Protein AF-A0AAF0RDL3-F1 (afdb_monomer_lite)

pLDDT: mean 81.97, std 14.09, range [44.06, 97.25]

Foldseek 3Di:
DDDDQDDALACSVLVVCVVVVHDHDPSNVVNVVVVVVVVVVVVVVVVPPDPPPPPPPDPVVVLVVLVVVLVVLVVVLVVLVVVLVVCVVPPVVVNVVSVVSNVVSVVSNVVSVVVVVVVVCPVVVVVVVVVVVVVVVD

Sequence (138 aa):
MPRPKAPCGTYSAYKRHLRDGSPVDAACAAARDERTQTVAAERSAKKFATPVLTLVPADPVADEKRMQRAEVLREGLEVVRAAIAVVKESEPARLAPLLKEQREIARELGEIDAAEGAKSESLGEQLARARAARQAGA

Structure (mmCIF, N/CA/C/O backbone):
data_AF-A0AAF0RDL3-F1
#
_entry.id   AF-A0AAF0RDL3-F1
#
loop_
_atom_site.group_PDB
_atom_site.id
_atom_site.type_symbol
_atom_site.label_atom_id
_atom_site.label_alt_id
_atom_site.label_comp_id
_atom_site.label_asym_id
_atom_site.label_entity_id
_atom_site.label_seq_id
_atom_site.pdbx_PDB_ins_code
_atom_site.Cartn_x
_atom_site.Cartn_y
_atom_site.Cartn_z
_atom_site.occupancy
_atom_site.B_iso_or_equiv
_atom_site.auth_seq_id
_atom_site.auth_comp_id
_atom_site.auth_asym_id
_atom_site.auth_atom_id
_atom_site.pdbx_PDB_model_num
ATOM 1 N N . MET A 1 1 ? -23.262 -2.517 -41.821 1.00 56.81 1 MET A N 1
ATOM 2 C CA . MET A 1 1 ? -22.702 -3.292 -42.951 1.00 56.81 1 MET A CA 1
ATOM 3 C C . MET A 1 1 ? -21.707 -4.312 -42.398 1.00 56.81 1 MET A C 1
ATOM 5 O O . MET A 1 1 ? -20.807 -3.890 -41.673 1.00 56.81 1 MET A O 1
ATOM 9 N N . PRO A 1 2 ? -21.858 -5.624 -42.652 1.00 72.19 2 PRO A N 1
ATOM 10 C CA . PRO A 1 2 ? -20.840 -6.607 -42.278 1.00 72.19 2 PRO A CA 1
ATOM 11 C C . PRO A 1 2 ? -19.540 -6.343 -43.056 1.00 72.19 2 PRO A C 1
ATOM 13 O O . PRO A 1 2 ? -19.579 -6.044 -44.248 1.00 72.19 2 PRO A O 1
ATOM 16 N N . ARG A 1 3 ? -18.385 -6.421 -42.381 1.00 77.44 3 ARG A N 1
ATOM 17 C CA . ARG A 1 3 ? -17.074 -6.258 -43.033 1.00 77.44 3 ARG A CA 1
ATOM 18 C C . ARG A 1 3 ? -16.829 -7.423 -44.007 1.00 77.44 3 ARG A C 1
ATOM 20 O O . ARG A 1 3 ? -17.161 -8.559 -43.655 1.00 77.44 3 ARG A O 1
ATOM 27 N N . PRO A 1 4 ? -16.244 -7.171 -45.194 1.00 79.19 4 PRO A N 1
ATOM 28 C CA . PRO A 1 4 ? -15.954 -8.225 -46.157 1.00 79.19 4 PRO A CA 1
ATOM 29 C C . PRO A 1 4 ? -15.028 -9.277 -45.543 1.00 79.19 4 PRO A C 1
ATOM 31 O O . PRO A 1 4 ? -14.142 -8.976 -44.736 1.00 79.19 4 PRO A O 1
ATOM 34 N N . LYS A 1 5 ? -15.267 -10.537 -45.909 1.00 79.25 5 LYS A N 1
ATOM 35 C CA . LYS A 1 5 ? -14.470 -11.671 -45.444 1.00 79.25 5 LYS A CA 1
ATOM 36 C C . LYS A 1 5 ? -13.028 -11.508 -45.933 1.00 79.25 5 LYS A C 1
ATOM 38 O O . LYS A 1 5 ? -12.802 -11.237 -47.107 1.00 79.25 5 LYS A O 1
ATOM 43 N N . ALA A 1 6 ? -12.065 -11.712 -45.034 1.00 79.56 6 ALA A N 1
ATOM 44 C CA . ALA A 1 6 ? -10.651 -11.674 -45.393 1.00 79.56 6 ALA A CA 1
ATOM 45 C C . ALA A 1 6 ? -10.325 -12.736 -46.465 1.00 79.56 6 ALA A C 1
ATOM 47 O O . ALA A 1 6 ? -10.905 -13.838 -46.411 1.00 79.56 6 ALA A O 1
ATOM 48 N N . PRO A 1 7 ? -9.408 -12.427 -47.401 1.00 86.38 7 PRO A N 1
ATOM 49 C CA . PRO A 1 7 ? -8.907 -13.402 -48.359 1.00 86.38 7 PRO A CA 1
ATOM 50 C C . PRO A 1 7 ? -8.138 -14.524 -47.642 1.00 86.38 7 PRO A C 1
ATOM 52 O O . PRO A 1 7 ? -7.656 -14.348 -46.513 1.00 86.38 7 PRO A O 1
ATOM 55 N N . CYS A 1 8 ? -8.059 -15.690 -48.287 1.00 88.88 8 CYS A N 1
ATOM 56 C CA . CYS A 1 8 ? -7.217 -16.801 -47.835 1.00 88.88 8 CYS A CA 1
ATOM 57 C C . CYS A 1 8 ? -5.733 -16.390 -47.815 1.00 88.88 8 CYS A C 1
ATOM 59 O O . CYS A 1 8 ? -5.357 -15.389 -48.421 1.00 88.88 8 CYS A O 1
ATOM 61 N N . GLY A 1 9 ? -4.902 -17.110 -47.060 1.00 87.81 9 GLY A N 1
ATOM 62 C CA . GLY A 1 9 ? -3.512 -16.709 -46.800 1.00 87.81 9 GLY A CA 1
ATOM 63 C C . GLY A 1 9 ? -3.334 -15.712 -45.652 1.00 87.81 9 GLY A C 1
ATOM 64 O O . GLY A 1 9 ? -2.252 -15.177 -45.457 1.00 87.81 9 GLY A O 1
ATOM 65 N N . THR A 1 10 ? -4.383 -15.457 -44.865 1.00 91.31 10 THR A N 1
ATOM 66 C CA . THR A 1 10 ? -4.309 -14.613 -43.664 1.00 91.31 10 THR A CA 1
ATOM 67 C C . THR A 1 10 ? -4.644 -15.420 -42.413 1.00 91.31 10 THR A C 1
ATOM 69 O O . THR A 1 10 ? -5.456 -16.346 -42.447 1.00 91.31 10 THR A O 1
ATOM 72 N N . TYR A 1 11 ? -4.106 -15.023 -41.255 1.00 91.50 11 TYR A N 1
ATOM 73 C CA . TYR A 1 11 ? -4.441 -15.672 -39.978 1.00 91.50 11 TYR A CA 1
ATOM 74 C C . TYR A 1 11 ? -5.951 -15.620 -39.651 1.00 91.50 11 TYR A C 1
ATOM 76 O O . TYR A 1 11 ? -6.506 -16.505 -38.997 1.00 91.50 11 TYR A O 1
ATOM 84 N N . SER A 1 12 ? -6.651 -14.592 -40.137 1.00 90.19 12 SER A N 1
ATOM 85 C CA . SER A 1 12 ? -8.107 -14.469 -40.009 1.00 90.19 12 SER A CA 1
ATOM 86 C C . SER A 1 12 ? -8.861 -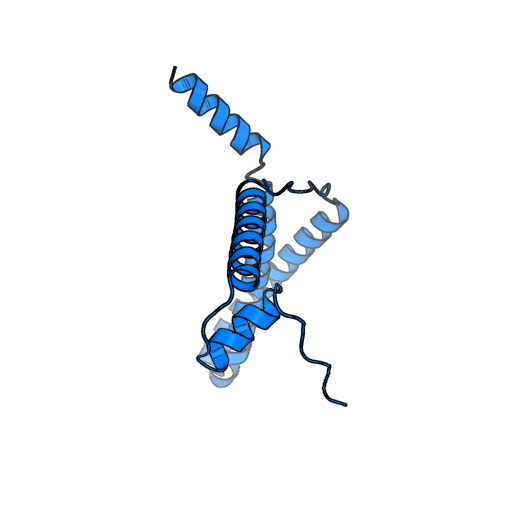15.509 -40.844 1.00 90.19 12 SER A C 1
ATOM 88 O O . SER A 1 12 ? -9.891 -16.015 -40.391 1.00 90.19 12 SER A O 1
ATOM 90 N N . ALA A 1 13 ? -8.351 -15.849 -42.031 1.00 91.19 13 ALA A N 1
ATOM 91 C CA . ALA A 1 13 ? -8.892 -16.920 -42.861 1.00 91.19 13 ALA A CA 1
ATOM 92 C C . ALA A 1 13 ? -8.598 -18.307 -42.266 1.00 91.19 13 ALA A C 1
ATOM 94 O O . ALA A 1 13 ? -9.516 -19.119 -42.188 1.00 91.19 13 ALA A O 1
ATOM 95 N N . TYR A 1 14 ? -7.407 -18.533 -41.697 1.00 92.06 14 TYR A N 1
ATOM 96 C CA . TYR A 1 14 ? -7.101 -19.741 -40.912 1.00 92.06 14 TYR A CA 1
ATOM 97 C C . TYR A 1 14 ? -8.137 -19.983 -39.800 1.00 92.06 14 TYR A C 1
ATOM 99 O O . TYR A 1 14 ? -8.745 -21.048 -39.701 1.00 92.06 14 TYR A O 1
ATOM 107 N N . LYS A 1 15 ? -8.432 -18.949 -39.000 1.00 92.62 15 LYS A N 1
ATOM 108 C CA . LYS A 1 15 ? -9.469 -19.009 -37.954 1.00 92.62 15 LYS A CA 1
ATOM 109 C C . LYS A 1 15 ? -10.877 -19.253 -38.493 1.00 92.62 15 LYS A C 1
ATOM 111 O O . LYS A 1 15 ? -11.755 -19.636 -37.725 1.00 92.62 15 LYS A O 1
ATOM 116 N N . ARG A 1 16 ? -11.141 -18.932 -39.758 1.00 91.69 16 ARG A N 1
ATOM 117 C CA . ARG A 1 16 ? -12.424 -19.213 -40.407 1.00 91.69 16 ARG A CA 1
ATOM 118 C C . ARG A 1 16 ? -12.497 -20.682 -40.820 1.00 91.69 16 ARG A C 1
ATOM 120 O O . ARG A 1 16 ? -13.476 -21.320 -40.468 1.00 91.69 16 ARG A O 1
ATOM 127 N N . HIS A 1 17 ? -11.437 -21.234 -41.417 1.00 90.75 17 HIS A N 1
ATOM 128 C CA . HIS A 1 17 ? -11.353 -22.667 -41.725 1.00 90.75 17 HIS A CA 1
ATOM 129 C C . HIS A 1 17 ? -11.610 -23.542 -40.494 1.00 90.75 17 HIS A C 1
ATOM 131 O O . HIS A 1 17 ? -12.424 -24.457 -40.555 1.00 90.75 17 HIS A O 1
ATOM 137 N N . LEU A 1 18 ? -11.023 -23.175 -39.349 1.00 93.00 18 LEU A N 1
ATOM 138 C CA . LEU A 1 18 ? -11.255 -23.874 -38.081 1.00 93.00 18 LEU A CA 1
ATOM 139 C C . LEU A 1 18 ? -12.687 -23.754 -37.543 1.00 93.00 18 LEU A C 1
ATOM 141 O O . LEU A 1 18 ? -13.170 -24.682 -36.906 1.00 93.00 18 LEU A O 1
ATOM 145 N N . ARG A 1 19 ? -13.361 -22.619 -37.759 1.00 93.19 19 ARG A N 1
ATOM 146 C CA . ARG A 1 19 ? -14.752 -22.419 -37.315 1.00 93.19 19 ARG A CA 1
ATOM 147 C C . ARG A 1 19 ? -15.747 -23.158 -38.199 1.00 93.19 19 ARG A C 1
ATOM 149 O O . ARG A 1 19 ? -16.727 -23.685 -37.693 1.00 93.19 19 ARG A O 1
ATOM 156 N N . ASP A 1 20 ? -15.461 -23.195 -39.494 1.00 89.88 20 ASP A N 1
ATOM 157 C CA . ASP A 1 20 ? -16.321 -23.805 -40.503 1.00 89.88 20 ASP A CA 1
ATOM 158 C C . ASP A 1 20 ? -16.015 -25.309 -40.682 1.00 89.88 20 ASP A C 1
ATOM 160 O O . ASP A 1 20 ? -16.701 -25.986 -41.440 1.00 89.88 20 ASP A O 1
ATOM 164 N N . GLY A 1 21 ? -14.974 -25.837 -40.019 1.00 89.25 21 GLY A N 1
ATOM 165 C CA . GLY A 1 21 ? -14.546 -27.240 -40.115 1.00 89.25 21 GLY A CA 1
ATOM 166 C C . GLY A 1 21 ? -13.986 -27.640 -41.486 1.00 89.25 21 GLY A C 1
ATOM 167 O O . GLY A 1 21 ? -13.913 -28.824 -41.801 1.00 89.25 21 GLY A O 1
ATOM 168 N N . SER A 1 22 ? -13.612 -26.665 -42.316 1.00 88.56 22 SER A N 1
ATOM 169 C CA . SER A 1 22 ? -13.082 -26.901 -43.664 1.00 88.56 22 SER A CA 1
ATOM 170 C C . SER A 1 22 ? -11.569 -27.150 -43.637 1.00 88.56 22 SER A C 1
ATOM 172 O O . SER A 1 22 ? -10.886 -26.664 -42.727 1.00 88.56 22 SER A O 1
ATOM 174 N N . PRO A 1 23 ? -11.015 -27.882 -44.624 1.00 91.62 23 PRO A N 1
ATOM 175 C CA . PRO A 1 23 ? -9.576 -28.089 -44.706 1.00 91.62 23 PRO A CA 1
ATOM 176 C C . PRO A 1 23 ? -8.853 -26.746 -44.838 1.00 91.62 23 PRO A C 1
ATOM 178 O O . PRO A 1 23 ? -9.250 -25.877 -45.617 1.00 91.62 23 PRO A O 1
ATOM 181 N N . VAL A 1 24 ? -7.794 -26.586 -44.047 1.00 92.06 24 VAL A N 1
ATOM 182 C CA . VAL A 1 24 ? -6.922 -25.413 -44.077 1.00 92.06 24 VAL A CA 1
ATOM 183 C C . VAL A 1 24 ? -6.010 -25.521 -45.296 1.00 92.06 24 VAL A C 1
ATOM 185 O O . VAL A 1 24 ? -5.328 -26.527 -45.477 1.00 92.06 24 VAL A O 1
ATOM 188 N N . ASP A 1 25 ? -5.978 -24.483 -46.122 1.00 92.44 25 ASP A N 1
ATOM 189 C CA . ASP A 1 25 ? -5.059 -24.373 -47.250 1.00 92.44 25 ASP A CA 1
ATOM 190 C C . ASP A 1 25 ? -3.627 -24.035 -46.797 1.00 92.44 25 ASP A C 1
ATOM 192 O O . ASP A 1 25 ? -3.390 -23.448 -45.736 1.00 92.44 25 ASP A O 1
ATOM 196 N N . ALA A 1 26 ? -2.644 -24.379 -47.635 1.00 91.81 26 ALA A N 1
ATOM 197 C CA . ALA A 1 26 ? -1.226 -24.165 -47.337 1.00 91.81 26 ALA A CA 1
ATOM 198 C C . ALA A 1 26 ? -0.901 -22.690 -47.030 1.00 91.81 26 ALA A C 1
ATOM 200 O O . ALA A 1 26 ? -0.089 -22.399 -46.152 1.00 91.81 26 ALA A O 1
ATOM 201 N N . ALA A 1 27 ? -1.587 -21.754 -47.694 1.00 90.12 27 ALA A N 1
ATOM 202 C CA . ALA A 1 27 ? -1.408 -20.324 -47.470 1.00 90.12 27 ALA A CA 1
ATOM 203 C C . ALA A 1 27 ? -1.865 -19.889 -46.063 1.00 90.12 27 ALA A C 1
ATOM 205 O O . ALA A 1 27 ? -1.172 -19.115 -45.401 1.00 90.12 27 ALA A O 1
ATOM 206 N N . CYS A 1 28 ? -3.005 -20.383 -45.561 1.00 92.12 28 CYS A N 1
ATOM 207 C CA . CYS A 1 28 ? -3.449 -20.063 -44.201 1.00 92.12 28 CYS A CA 1
ATOM 208 C C . CYS A 1 28 ? -2.604 -20.754 -43.123 1.00 92.12 28 CYS A C 1
ATOM 210 O O . CYS A 1 28 ? -2.459 -20.199 -42.031 1.00 92.12 28 CYS A O 1
ATOM 212 N N . ALA A 1 29 ? -2.046 -21.934 -43.411 1.00 91.31 29 ALA A N 1
ATOM 213 C CA . ALA A 1 29 ? -1.103 -22.604 -42.518 1.00 91.31 29 ALA A CA 1
ATOM 214 C C . ALA A 1 29 ? 0.190 -21.784 -42.359 1.00 91.31 29 ALA A C 1
ATOM 216 O O . ALA A 1 29 ? 0.560 -21.451 -41.234 1.00 91.31 29 ALA A O 1
ATOM 217 N N . ALA A 1 30 ? 0.788 -21.334 -43.467 1.00 91.38 30 ALA A N 1
ATOM 218 C CA . ALA A 1 30 ? 1.977 -20.480 -43.442 1.00 91.38 30 ALA A CA 1
ATOM 219 C C . ALA A 1 30 ? 1.746 -19.177 -42.648 1.00 91.38 30 ALA A C 1
ATOM 221 O O . ALA A 1 30 ? 2.562 -18.800 -41.808 1.00 91.38 30 ALA A O 1
ATOM 222 N N . ALA A 1 31 ? 0.583 -18.538 -42.821 1.00 91.56 31 ALA A N 1
ATOM 223 C CA . ALA A 1 31 ? 0.223 -17.324 -42.081 1.00 91.56 31 ALA A CA 1
ATOM 224 C C . ALA A 1 31 ? 0.074 -17.547 -40.559 1.00 91.56 31 ALA A C 1
ATOM 226 O O . ALA A 1 31 ? 0.276 -16.629 -39.757 1.00 91.56 31 ALA A O 1
ATOM 227 N N . ARG A 1 32 ? -0.311 -18.756 -40.126 1.00 93.31 32 ARG A N 1
ATOM 228 C CA . ARG A 1 32 ? -0.337 -19.134 -38.703 1.00 93.31 32 ARG A CA 1
ATOM 229 C C . ARG A 1 32 ? 1.079 -19.292 -38.159 1.00 93.31 32 ARG A C 1
ATOM 231 O O . ARG A 1 32 ? 1.339 -18.836 -37.042 1.00 93.31 32 ARG A O 1
ATOM 238 N N . ASP A 1 33 ? 1.968 -19.900 -38.927 1.00 90.75 33 ASP A N 1
ATOM 239 C CA . ASP A 1 33 ? 3.346 -20.138 -38.507 1.00 90.75 33 ASP A CA 1
ATOM 240 C C . ASP A 1 33 ? 4.114 -18.819 -38.386 1.00 90.75 33 ASP A C 1
ATOM 242 O O . ASP A 1 33 ? 4.708 -18.558 -37.340 1.00 90.75 33 ASP A O 1
ATOM 246 N N . GLU A 1 34 ? 3.976 -17.920 -39.363 1.00 90.12 34 GLU A N 1
ATOM 247 C CA . GLU A 1 34 ? 4.550 -16.569 -39.325 1.00 90.12 34 GLU A CA 1
ATOM 248 C C . GLU A 1 34 ? 4.084 -15.786 -38.087 1.00 90.12 34 GLU A C 1
ATOM 250 O O . GLU A 1 34 ? 4.886 -15.224 -37.339 1.00 90.12 34 GLU A O 1
ATOM 255 N N . ARG A 1 35 ? 2.778 -15.813 -37.789 1.00 89.31 35 ARG A N 1
ATOM 256 C CA . ARG A 1 35 ? 2.242 -15.160 -36.586 1.00 89.31 35 ARG A CA 1
ATOM 257 C C . ARG A 1 35 ? 2.745 -15.797 -35.291 1.00 89.31 35 ARG A C 1
ATOM 259 O O . ARG A 1 35 ? 2.877 -15.122 -34.273 1.00 89.31 35 ARG A O 1
ATOM 266 N N . THR A 1 36 ? 2.990 -17.101 -35.299 1.00 89.06 36 THR A N 1
ATOM 267 C CA . THR A 1 36 ? 3.521 -17.802 -34.126 1.00 89.06 36 THR A CA 1
ATOM 268 C C . THR A 1 36 ? 4.978 -17.405 -33.889 1.00 89.06 36 THR A C 1
ATOM 270 O O . THR A 1 36 ? 5.358 -17.152 -32.746 1.00 89.06 36 THR A O 1
ATOM 273 N N . GLN A 1 37 ? 5.767 -17.273 -34.958 1.00 86.56 37 GLN A N 1
ATOM 274 C CA . GLN A 1 37 ? 7.160 -16.831 -34.899 1.00 86.56 37 GLN A CA 1
ATOM 275 C C . GLN A 1 37 ? 7.285 -15.380 -34.418 1.00 86.56 37 GLN A C 1
ATOM 277 O O . GLN A 1 37 ? 8.092 -15.110 -33.530 1.00 86.56 37 GLN A O 1
ATOM 282 N N . THR A 1 38 ? 6.451 -14.461 -34.917 1.00 85.19 38 THR A N 1
ATOM 283 C CA . THR A 1 38 ? 6.477 -13.051 -34.482 1.00 85.19 38 THR A CA 1
ATOM 284 C C . THR A 1 38 ? 6.126 -12.903 -33.004 1.00 85.19 38 THR A C 1
ATOM 286 O O . THR A 1 38 ? 6.869 -12.275 -32.255 1.00 85.19 38 THR A O 1
ATOM 289 N N . VAL A 1 39 ? 5.066 -13.566 -32.534 1.00 84.75 39 VAL A N 1
ATOM 290 C CA . VAL A 1 39 ? 4.684 -13.535 -31.111 1.00 84.75 39 VAL A CA 1
ATOM 291 C C . VAL A 1 39 ? 5.749 -14.190 -30.223 1.00 84.75 39 VAL A C 1
ATOM 293 O O . VAL A 1 39 ? 5.970 -13.749 -29.093 1.00 84.75 39 VAL A O 1
ATOM 296 N N . ALA A 1 40 ? 6.423 -15.240 -30.700 1.00 81.56 40 ALA A N 1
ATOM 297 C CA . ALA A 1 40 ? 7.528 -15.860 -29.973 1.00 81.56 40 ALA A CA 1
ATOM 298 C C . ALA A 1 40 ? 8.737 -14.916 -29.858 1.00 81.56 40 ALA A C 1
ATOM 300 O O . ALA A 1 40 ? 9.297 -14.795 -28.767 1.00 81.56 40 ALA A O 1
ATOM 301 N N . ALA A 1 41 ? 9.084 -14.210 -30.938 1.00 77.88 41 ALA A N 1
ATOM 302 C CA . ALA A 1 41 ? 10.155 -13.216 -30.962 1.00 77.88 41 ALA A CA 1
ATOM 303 C C . ALA A 1 41 ? 9.848 -12.000 -30.067 1.00 77.88 41 ALA A C 1
ATOM 305 O O . ALA A 1 41 ? 10.703 -11.550 -29.309 1.00 77.88 41 ALA A O 1
ATOM 306 N N . GLU A 1 42 ? 8.608 -11.506 -30.066 1.00 76.19 42 GLU A N 1
ATOM 307 C CA . GLU A 1 42 ? 8.183 -10.432 -29.157 1.00 76.19 42 GLU A CA 1
ATOM 308 C C . GLU A 1 42 ? 8.257 -10.864 -27.686 1.00 76.19 42 GLU A C 1
ATOM 310 O O . GLU A 1 42 ? 8.666 -10.097 -26.812 1.00 76.19 42 GLU A O 1
ATOM 315 N N . ARG A 1 43 ? 7.886 -12.114 -27.388 1.00 72.94 43 ARG A N 1
ATOM 316 C CA . ARG A 1 43 ? 7.951 -12.660 -26.026 1.00 72.94 43 ARG A CA 1
ATOM 317 C C . ARG A 1 43 ? 9.381 -12.878 -25.551 1.00 72.94 43 ARG A C 1
ATOM 319 O O . ARG A 1 43 ? 9.645 -12.640 -24.374 1.00 72.94 43 ARG A O 1
ATOM 326 N N . SER A 1 44 ? 10.290 -13.332 -26.413 1.00 71.00 44 SER A N 1
ATOM 327 C CA . SER A 1 44 ? 11.705 -13.455 -26.053 1.00 71.00 44 SER A CA 1
ATOM 328 C C . SER A 1 44 ? 12.334 -12.076 -25.857 1.00 71.00 44 SER A C 1
ATOM 330 O O . SER A 1 44 ? 12.968 -11.860 -24.828 1.00 71.00 44 SER A O 1
ATOM 332 N N . ALA A 1 45 ? 12.052 -11.107 -26.731 1.00 65.19 45 ALA A N 1
ATOM 333 C CA . ALA A 1 45 ? 12.497 -9.724 -26.558 1.00 65.19 45 ALA A CA 1
ATOM 334 C C . ALA A 1 45 ? 12.004 -9.121 -25.231 1.00 65.19 45 ALA A C 1
ATOM 336 O O . ALA A 1 45 ? 12.772 -8.490 -24.512 1.00 65.19 45 ALA A O 1
ATOM 337 N N . LYS A 1 46 ? 10.751 -9.386 -24.840 1.00 61.53 46 LYS A N 1
ATOM 338 C CA . LYS A 1 46 ? 10.189 -8.903 -23.569 1.00 61.53 46 LYS A CA 1
ATOM 339 C C . LYS A 1 46 ? 10.727 -9.637 -22.334 1.00 61.53 46 LYS A C 1
ATOM 341 O O . LYS A 1 46 ? 10.762 -9.048 -21.262 1.00 61.53 46 LYS A O 1
ATOM 346 N N . LYS A 1 47 ? 11.164 -10.895 -22.470 1.00 61.81 47 LYS A N 1
ATOM 347 C CA . LYS A 1 47 ? 11.832 -11.651 -21.391 1.00 61.81 47 LYS A CA 1
ATOM 348 C C . LYS A 1 47 ? 13.253 -11.157 -21.106 1.00 61.81 47 LYS A C 1
ATOM 350 O O . LYS A 1 47 ? 13.707 -11.304 -19.979 1.00 61.81 47 LYS A O 1
ATOM 355 N N . PHE A 1 48 ? 13.930 -10.583 -22.102 1.00 54.00 48 PHE A N 1
ATOM 356 C CA . PHE A 1 48 ? 15.276 -10.012 -21.964 1.00 54.00 48 PHE A CA 1
ATOM 357 C C . PHE A 1 48 ? 15.295 -8.481 -21.910 1.00 54.00 48 PHE A C 1
ATOM 359 O O . PHE A 1 48 ? 16.360 -7.891 -21.749 1.00 54.00 48 PHE A O 1
ATOM 366 N N . ALA A 1 49 ? 14.134 -7.830 -22.008 1.00 51.69 49 ALA A N 1
ATOM 367 C CA . ALA A 1 49 ? 13.994 -6.417 -21.707 1.00 51.69 49 ALA A CA 1
ATOM 368 C C . ALA A 1 49 ?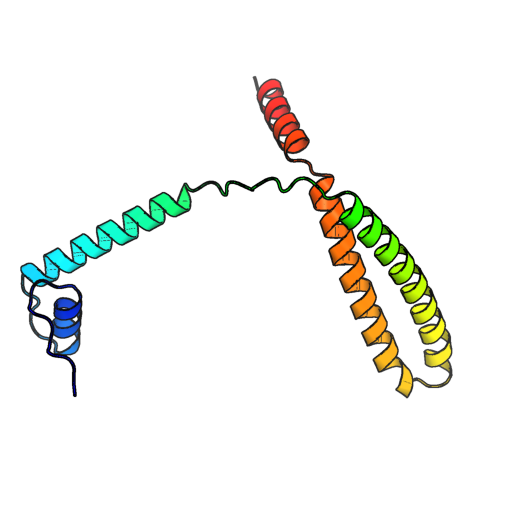 14.150 -6.229 -20.194 1.00 51.69 49 ALA A C 1
ATOM 370 O O . ALA A 1 49 ? 13.182 -6.276 -19.435 1.00 51.69 49 ALA A O 1
ATOM 371 N N . THR A 1 50 ? 15.394 -6.051 -19.756 1.00 54.53 50 THR A N 1
ATOM 372 C CA . THR A 1 50 ? 15.723 -5.517 -18.438 1.00 54.53 50 THR A CA 1
ATOM 373 C C . THR A 1 50 ? 14.877 -4.260 -18.243 1.00 54.53 50 THR A C 1
ATOM 375 O O . THR A 1 50 ? 14.935 -3.377 -19.106 1.00 54.53 50 THR A O 1
ATOM 378 N N . PRO A 1 51 ? 14.064 -4.143 -17.179 1.00 49.53 51 PRO A N 1
ATOM 379 C CA . PRO A 1 51 ? 13.403 -2.883 -16.902 1.00 49.53 51 PRO A CA 1
ATOM 380 C C . PRO A 1 51 ? 14.509 -1.855 -16.681 1.00 49.53 51 PRO A C 1
ATOM 382 O O . PRO A 1 51 ? 15.245 -1.921 -15.697 1.00 49.53 51 PRO A O 1
ATOM 385 N N . VAL A 1 52 ? 14.671 -0.934 -17.630 1.00 46.62 52 VAL A N 1
ATOM 386 C CA . VAL A 1 52 ? 15.444 0.281 -17.399 1.00 46.62 52 VAL A CA 1
ATOM 387 C C . VAL A 1 52 ? 14.624 1.057 -16.381 1.00 46.62 52 VAL A C 1
ATOM 389 O O . VAL A 1 52 ? 13.667 1.745 -16.723 1.00 46.62 52 VAL A O 1
ATOM 392 N N . LEU A 1 53 ? 14.933 0.831 -15.106 1.00 47.59 53 LEU A N 1
ATOM 393 C CA . LEU A 1 53 ? 14.431 1.626 -14.002 1.00 47.59 53 LEU A CA 1
ATOM 394 C C . LEU A 1 53 ? 14.990 3.025 -14.210 1.00 47.59 53 LEU A C 1
ATOM 396 O O . LEU A 1 53 ? 16.155 3.302 -13.928 1.00 47.59 53 LEU A O 1
ATOM 400 N N . THR A 1 54 ? 14.161 3.888 -14.784 1.00 44.06 54 THR A N 1
ATOM 401 C CA . THR A 1 54 ? 14.421 5.316 -14.849 1.00 44.06 54 THR A CA 1
ATOM 402 C C . THR A 1 54 ? 14.564 5.794 -13.409 1.00 44.06 54 THR A C 1
ATOM 404 O O . THR A 1 54 ? 13.583 5.864 -12.671 1.00 44.06 54 THR A O 1
ATOM 407 N N . LEU A 1 55 ? 15.802 6.054 -12.989 1.00 48.81 55 LEU A N 1
ATOM 408 C CA . LEU A 1 55 ? 16.108 6.716 -11.728 1.00 48.81 55 LEU A CA 1
ATOM 409 C C . LEU A 1 55 ? 15.545 8.132 -11.826 1.00 48.81 55 LEU A C 1
ATOM 411 O O . LEU A 1 55 ? 16.186 9.032 -12.363 1.00 48.81 55 LEU A O 1
ATOM 415 N N . VAL A 1 56 ? 14.308 8.309 -11.369 1.00 55.25 56 VAL A N 1
ATOM 416 C CA . VAL A 1 56 ? 13.760 9.640 -11.130 1.00 55.25 56 VAL A CA 1
ATOM 417 C C . VAL A 1 56 ? 14.577 10.215 -9.972 1.00 55.25 56 VAL A C 1
ATOM 419 O O . VAL A 1 56 ? 14.605 9.587 -8.909 1.00 55.25 56 VAL A O 1
ATOM 422 N N . PRO A 1 57 ? 15.298 11.336 -10.158 1.00 52.22 57 PRO A N 1
ATOM 423 C CA . PRO A 1 57 ? 16.010 11.964 -9.056 1.00 52.22 57 PRO A CA 1
ATOM 424 C C . PRO A 1 57 ? 15.002 12.276 -7.950 1.00 52.22 57 PRO A C 1
ATOM 426 O O . PRO A 1 57 ? 13.912 12.781 -8.226 1.00 52.22 57 PRO A O 1
ATOM 429 N N . ALA A 1 58 ? 15.347 11.909 -6.716 1.00 57.00 58 ALA A N 1
ATOM 430 C CA . ALA A 1 58 ? 14.516 12.189 -5.558 1.00 57.00 58 ALA A CA 1
ATOM 431 C C . ALA A 1 58 ? 14.274 13.701 -5.487 1.00 57.00 58 ALA A C 1
ATOM 433 O O . ALA A 1 58 ? 15.222 14.479 -5.398 1.00 57.00 58 ALA A O 1
ATOM 434 N N . ASP A 1 59 ? 13.011 14.109 -5.585 1.00 62.06 59 ASP A N 1
ATOM 435 C CA . ASP A 1 59 ? 12.613 15.489 -5.342 1.00 62.06 59 ASP A CA 1
ATOM 436 C C . ASP A 1 59 ? 12.647 15.713 -3.818 1.00 62.06 59 ASP A C 1
ATOM 438 O O . ASP A 1 59 ? 11.820 15.132 -3.104 1.00 62.06 59 ASP A O 1
ATOM 442 N N . PRO A 1 60 ? 13.595 16.513 -3.295 1.00 63.38 60 PRO A N 1
ATOM 443 C CA . PRO A 1 60 ? 13.772 16.683 -1.855 1.00 63.38 60 PRO A CA 1
ATOM 444 C C . PRO A 1 60 ? 12.543 17.321 -1.192 1.00 63.38 60 PRO A C 1
ATOM 446 O O . PRO A 1 60 ? 12.238 17.012 -0.043 1.00 63.38 60 PRO A O 1
ATOM 449 N N . VAL A 1 61 ? 11.783 18.144 -1.925 1.00 65.56 61 VAL A N 1
ATOM 450 C CA . VAL A 1 61 ? 10.559 18.781 -1.417 1.00 65.56 61 VAL A CA 1
ATOM 451 C C . VAL A 1 61 ? 9.431 17.757 -1.289 1.00 65.56 61 VAL A C 1
ATOM 453 O O . VAL A 1 61 ? 8.603 17.835 -0.379 1.00 65.56 61 VAL A O 1
ATOM 456 N N . ALA A 1 62 ? 9.376 16.781 -2.197 1.00 68.62 62 ALA A N 1
ATOM 457 C CA . ALA A 1 62 ? 8.413 15.689 -2.107 1.00 68.62 62 ALA A CA 1
ATOM 458 C C . ALA A 1 62 ? 8.729 14.749 -0.935 1.00 68.62 62 ALA A C 1
ATOM 460 O O . ALA A 1 62 ? 7.800 14.235 -0.315 1.00 68.62 62 ALA A O 1
ATOM 461 N N . ASP A 1 63 ? 10.009 14.546 -0.624 1.00 71.06 63 ASP A N 1
ATOM 462 C CA . ASP A 1 63 ? 10.442 13.718 0.502 1.00 71.06 63 ASP A CA 1
ATOM 463 C C . ASP A 1 63 ? 10.179 14.394 1.853 1.00 71.06 63 ASP A C 1
ATOM 465 O O . ASP A 1 63 ? 9.624 13.758 2.747 1.00 71.06 63 ASP A O 1
ATOM 469 N N . GLU A 1 64 ? 10.444 15.696 1.983 1.00 76.94 64 GLU A N 1
ATOM 470 C CA . GLU A 1 64 ? 10.123 16.454 3.199 1.00 76.94 64 GLU A CA 1
ATOM 471 C C . GLU A 1 64 ? 8.620 16.431 3.516 1.00 76.94 64 GLU A C 1
ATOM 473 O O . GLU A 1 64 ? 8.214 16.137 4.640 1.00 76.94 64 GLU A O 1
ATOM 478 N N . LYS A 1 65 ? 7.768 16.633 2.503 1.00 83.06 65 LYS A N 1
ATOM 479 C CA . LYS A 1 65 ? 6.307 16.549 2.662 1.00 83.06 65 LYS A CA 1
ATOM 480 C C . LYS A 1 65 ? 5.830 15.156 3.072 1.00 83.06 65 LYS A C 1
ATOM 482 O O . LYS A 1 65 ? 4.835 15.044 3.787 1.00 83.06 65 LYS A O 1
ATOM 487 N N . ARG A 1 66 ? 6.497 14.089 2.615 1.00 82.69 66 ARG A N 1
ATOM 488 C CA . ARG A 1 66 ? 6.172 12.711 3.024 1.00 82.69 66 ARG A CA 1
ATOM 489 C C . ARG A 1 66 ? 6.538 12.468 4.482 1.00 82.69 66 ARG A C 1
ATOM 491 O O . ARG A 1 66 ? 5.719 11.896 5.192 1.00 82.69 66 ARG A O 1
ATOM 498 N N . MET A 1 67 ? 7.702 12.944 4.925 1.00 79.81 67 MET A N 1
ATOM 499 C CA . MET A 1 67 ? 8.126 12.841 6.325 1.00 79.81 67 MET A CA 1
ATOM 500 C C . MET A 1 67 ? 7.172 13.605 7.252 1.00 79.81 67 MET A C 1
ATOM 502 O O . MET A 1 67 ? 6.649 13.020 8.197 1.00 79.81 67 MET A O 1
ATOM 506 N N . GLN A 1 68 ? 6.833 14.854 6.912 1.00 88.31 68 GLN A N 1
ATOM 507 C CA . GLN A 1 68 ? 5.844 15.650 7.656 1.00 88.31 68 GLN A CA 1
ATOM 508 C C . GLN A 1 68 ? 4.475 14.954 7.709 1.00 88.31 68 GLN A C 1
ATOM 510 O O . GLN A 1 68 ? 3.829 14.898 8.753 1.00 88.31 68 GLN A O 1
ATOM 515 N N . ARG A 1 69 ? 4.025 14.367 6.591 1.00 90.75 69 ARG A N 1
ATOM 516 C CA . ARG A 1 69 ? 2.782 13.585 6.560 1.00 90.75 69 ARG A CA 1
ATOM 517 C C . ARG A 1 69 ? 2.858 12.349 7.461 1.00 90.75 69 ARG A C 1
ATOM 519 O O . ARG A 1 69 ? 1.875 12.041 8.129 1.00 90.75 69 ARG A O 1
ATOM 526 N N . ALA A 1 70 ? 3.989 11.646 7.485 1.00 91.12 70 ALA A N 1
ATOM 527 C CA . ALA A 1 70 ? 4.179 10.473 8.332 1.00 91.12 70 ALA A CA 1
ATOM 528 C C . ALA A 1 70 ? 4.111 10.826 9.823 1.00 91.12 70 ALA A C 1
ATOM 530 O O . ALA A 1 70 ? 3.493 10.094 10.590 1.00 91.12 70 ALA A O 1
ATOM 531 N N . GLU A 1 71 ? 4.697 11.951 10.235 1.00 92.50 71 GLU A N 1
ATOM 532 C CA . GLU A 1 71 ? 4.612 12.445 11.615 1.00 92.50 71 GLU A CA 1
ATOM 533 C C . GLU A 1 71 ? 3.161 12.701 12.032 1.00 92.50 71 GLU A C 1
ATOM 535 O O . GLU A 1 71 ? 2.695 12.115 13.009 1.00 92.50 71 GLU A O 1
ATOM 540 N N . VAL A 1 72 ? 2.406 13.454 11.225 1.00 95.12 72 VAL A N 1
ATOM 541 C CA . VAL A 1 72 ? 0.981 13.730 11.483 1.00 95.12 72 VAL A CA 1
ATOM 542 C C . VAL A 1 72 ? 0.157 12.439 11.568 1.00 95.12 72 VAL A C 1
ATOM 544 O O . VAL A 1 72 ? -0.710 12.304 12.430 1.00 95.12 72 VAL A O 1
ATOM 547 N N . LEU A 1 73 ? 0.422 11.462 10.696 1.00 94.06 73 LEU A N 1
ATOM 548 C CA . LEU A 1 73 ? -0.271 10.170 10.723 1.00 94.06 73 LEU A CA 1
ATOM 549 C C . LEU A 1 73 ? 0.066 9.349 11.975 1.00 94.06 73 LEU A C 1
ATOM 551 O O . LEU A 1 73 ? -0.818 8.680 12.513 1.00 94.06 73 LEU A O 1
ATOM 555 N N . ARG A 1 74 ? 1.312 9.391 12.464 1.00 95.00 74 ARG A N 1
ATOM 556 C CA . ARG A 1 74 ? 1.707 8.717 13.714 1.00 95.00 74 ARG A CA 1
ATOM 557 C C . ARG A 1 74 ? 0.994 9.335 14.912 1.00 95.00 74 ARG A C 1
ATOM 559 O O . ARG A 1 74 ? 0.397 8.594 15.690 1.00 95.00 74 ARG A O 1
ATOM 566 N N . GLU A 1 75 ? 0.971 10.663 15.005 1.00 95.56 75 GLU A N 1
ATOM 567 C CA . GLU A 1 75 ? 0.218 11.379 16.043 1.00 95.56 75 GLU A CA 1
ATOM 568 C C . GLU A 1 75 ? -1.281 11.044 15.977 1.00 95.56 75 GLU A C 1
ATOM 570 O O . GLU A 1 75 ? -1.898 10.678 16.979 1.00 95.56 75 GLU A O 1
ATOM 575 N N . GLY A 1 76 ? -1.870 11.071 14.777 1.00 94.69 76 GLY A N 1
ATOM 576 C CA . GLY A 1 76 ? -3.267 10.688 14.563 1.00 94.69 76 GLY A CA 1
ATOM 577 C C . GLY A 1 76 ? -3.566 9.248 14.993 1.00 94.69 76 GLY A C 1
ATOM 578 O O . GLY A 1 76 ? -4.596 8.983 15.617 1.00 94.69 76 GLY A O 1
ATOM 579 N N . LEU A 1 77 ? -2.650 8.309 14.733 1.00 95.75 77 LEU A N 1
ATOM 580 C CA . LEU A 1 77 ? -2.793 6.914 15.150 1.00 95.75 77 LEU A CA 1
ATOM 581 C C . LEU A 1 77 ? -2.813 6.767 16.675 1.00 95.75 77 LEU A C 1
ATOM 583 O O . LEU A 1 77 ? -3.573 5.948 17.199 1.00 95.75 77 LEU A O 1
ATOM 587 N N . GLU A 1 78 ? -1.989 7.535 17.386 1.00 96.19 78 GLU A N 1
ATOM 588 C CA . GLU A 1 78 ? -1.978 7.555 18.850 1.00 96.19 78 GLU A CA 1
ATOM 589 C C . GLU A 1 78 ? -3.302 8.077 19.408 1.00 96.19 78 GLU A C 1
ATOM 591 O O . GLU A 1 78 ? -3.897 7.433 20.277 1.00 96.19 78 GLU A O 1
ATOM 596 N N . VAL A 1 79 ? -3.826 9.167 18.841 1.00 97.06 79 VAL A N 1
ATOM 597 C CA . VAL A 1 79 ? -5.134 9.723 19.217 1.00 97.06 79 VAL A CA 1
ATOM 598 C C . VAL A 1 79 ? -6.252 8.703 18.991 1.00 97.06 79 VAL A C 1
ATOM 600 O O . VAL A 1 79 ? -7.064 8.465 19.888 1.00 97.06 79 VAL A O 1
ATOM 603 N N . VAL A 1 80 ? -6.285 8.040 17.831 1.00 96.06 80 VAL A N 1
ATOM 604 C CA . VAL A 1 80 ? -7.298 7.015 17.525 1.00 96.06 80 VAL A CA 1
ATOM 605 C C . VAL A 1 80 ? -7.176 5.818 18.471 1.00 96.06 80 VAL A C 1
ATOM 607 O O . VAL A 1 80 ? -8.190 5.312 18.953 1.00 96.06 80 VAL A O 1
A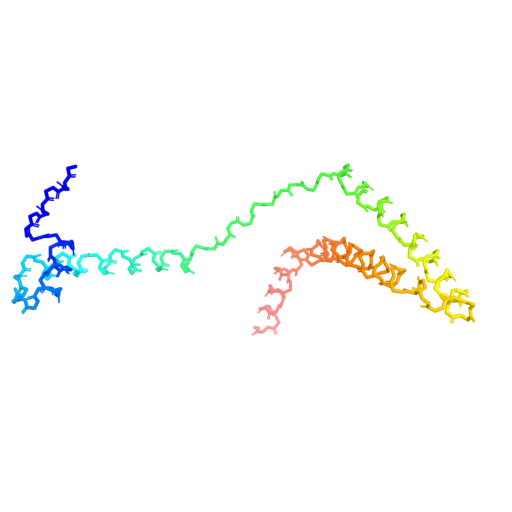TOM 610 N N . ARG A 1 81 ? -5.957 5.373 18.799 1.00 96.00 81 ARG A N 1
ATOM 611 C CA . ARG A 1 81 ? -5.730 4.294 19.779 1.00 96.00 81 ARG A CA 1
ATOM 612 C C . ARG A 1 81 ? -6.240 4.669 21.170 1.00 96.00 81 ARG A C 1
ATOM 614 O O . ARG A 1 81 ? -6.893 3.843 21.808 1.00 96.00 81 ARG A O 1
ATOM 621 N N . ALA A 1 82 ? -5.990 5.899 21.613 1.00 95.19 82 ALA A N 1
ATOM 622 C CA . ALA A 1 82 ? -6.507 6.404 22.880 1.00 95.19 82 ALA A CA 1
ATOM 623 C C . ALA A 1 82 ? -8.045 6.468 22.875 1.00 95.19 82 ALA A C 1
ATOM 625 O O . ALA A 1 82 ? -8.688 5.987 23.808 1.00 95.19 82 ALA A O 1
ATOM 626 N N . ALA A 1 83 ? -8.650 6.966 21.792 1.00 93.38 83 ALA A N 1
ATOM 627 C CA . ALA A 1 83 ? -10.103 7.008 21.636 1.00 93.38 83 ALA A CA 1
ATOM 628 C C . ALA A 1 83 ? -10.731 5.604 21.660 1.00 93.38 83 ALA A C 1
ATOM 630 O O . ALA A 1 83 ? -11.744 5.394 22.324 1.00 93.38 83 ALA A O 1
ATOM 631 N N . ILE A 1 84 ? -10.110 4.621 20.998 1.00 94.69 84 ILE A N 1
ATOM 632 C CA . ILE A 1 84 ? -10.545 3.217 21.024 1.00 94.69 84 ILE A CA 1
ATOM 633 C C . ILE A 1 84 ? -10.562 2.671 22.453 1.00 94.69 84 ILE A C 1
ATOM 635 O O . ILE A 1 84 ? -11.521 1.993 22.819 1.00 94.69 84 ILE A O 1
ATOM 639 N N . ALA A 1 85 ? -9.535 2.959 23.259 1.00 93.44 85 ALA A N 1
ATOM 640 C CA . ALA A 1 85 ? -9.464 2.487 24.641 1.00 93.44 85 ALA A CA 1
ATOM 641 C C . ALA A 1 85 ? -10.648 3.002 25.478 1.00 93.44 85 ALA A C 1
ATOM 643 O O . ALA A 1 85 ? -11.289 2.216 26.170 1.00 93.44 85 ALA A O 1
ATOM 644 N N . VAL A 1 86 ? -10.997 4.283 25.333 1.00 93.06 86 VAL A N 1
ATOM 645 C CA . VAL A 1 86 ? -12.129 4.912 26.038 1.00 93.06 86 VAL A CA 1
ATOM 646 C C . VAL A 1 86 ? -13.479 4.386 25.532 1.00 93.06 86 VAL A C 1
ATOM 648 O O . VAL A 1 86 ? -14.368 4.045 26.316 1.00 93.06 86 VAL A O 1
ATOM 651 N N . VAL A 1 87 ? -13.646 4.299 24.210 1.00 92.38 87 VAL A N 1
ATOM 652 C CA . VAL A 1 87 ? -14.914 3.915 23.567 1.00 92.38 87 VAL A CA 1
ATOM 653 C C . VAL A 1 87 ? -15.226 2.431 23.748 1.00 92.38 87 VAL A C 1
ATOM 655 O O . VAL A 1 87 ? -16.393 2.062 23.851 1.00 92.38 87 VAL A O 1
ATOM 658 N N . LYS A 1 88 ? -14.209 1.566 23.838 1.00 91.69 88 LYS A N 1
ATOM 659 C CA . LYS A 1 88 ? -14.394 0.126 24.071 1.00 91.69 88 LYS A CA 1
ATOM 660 C C . LYS A 1 88 ? -15.155 -0.166 25.369 1.00 91.69 88 LYS A C 1
ATOM 662 O O . LYS A 1 88 ? -15.916 -1.129 25.405 1.00 91.69 88 LYS A O 1
ATOM 667 N N . GLU A 1 89 ? -14.939 0.634 26.411 1.00 88.38 89 GLU A N 1
ATOM 668 C CA . GLU A 1 89 ? -15.544 0.426 27.733 1.00 88.38 89 GLU A CA 1
ATOM 669 C C . GLU A 1 89 ? -16.924 1.080 27.864 1.00 88.38 89 GLU A C 1
ATOM 671 O O . GLU A 1 89 ? -17.799 0.546 28.541 1.00 88.38 89 GLU A O 1
ATOM 676 N N . SER A 1 90 ? -17.128 2.216 27.195 1.00 88.88 90 SER A N 1
ATOM 677 C CA . SER A 1 90 ? -18.326 3.053 27.335 1.00 88.88 90 SER A CA 1
ATOM 678 C C . SER A 1 90 ? -19.365 2.837 26.231 1.00 88.88 90 SER A C 1
ATOM 680 O O . SER A 1 90 ? -20.560 2.766 26.509 1.00 88.88 90 SER A O 1
ATOM 682 N N . GLU A 1 91 ? -18.930 2.727 24.974 1.00 90.75 91 GLU A N 1
ATOM 683 C CA . GLU A 1 91 ? -19.801 2.748 23.796 1.00 90.75 91 GLU A CA 1
ATOM 684 C C . GLU A 1 91 ? -19.287 1.818 22.675 1.00 90.75 91 GLU A C 1
ATOM 686 O O . GLU A 1 91 ? -18.852 2.275 21.610 1.00 90.75 91 GLU A O 1
ATOM 691 N N . PRO A 1 92 ? -19.385 0.485 22.839 1.00 86.50 92 PRO A N 1
ATOM 692 C CA . PRO A 1 92 ? -18.809 -0.475 21.893 1.00 86.50 92 PRO A CA 1
ATOM 693 C C . PRO A 1 92 ? -19.389 -0.372 20.471 1.00 86.50 92 PRO A C 1
ATOM 695 O O . PRO A 1 92 ? -18.720 -0.733 19.504 1.00 86.50 92 PRO A O 1
ATOM 698 N N . ALA A 1 93 ? -20.600 0.174 20.307 1.00 91.00 93 ALA A N 1
ATOM 699 C CA . ALA A 1 93 ? -21.198 0.424 18.994 1.00 91.00 93 ALA A CA 1
ATOM 700 C C . ALA A 1 93 ? -20.399 1.435 18.144 1.00 91.00 93 ALA A C 1
ATOM 702 O O . ALA A 1 93 ? -20.428 1.365 16.915 1.00 91.00 93 ALA A O 1
ATOM 703 N N . ARG A 1 94 ? -19.644 2.346 18.776 1.00 90.81 94 ARG A N 1
ATOM 704 C CA . ARG A 1 94 ? -18.790 3.337 18.097 1.00 90.81 94 ARG A CA 1
ATOM 705 C C . ARG A 1 94 ? -17.372 2.828 17.814 1.00 90.81 94 ARG A C 1
ATOM 707 O O . ARG A 1 94 ? -16.571 3.546 17.224 1.00 90.81 94 ARG A O 1
ATOM 714 N N . LEU A 1 95 ? -17.053 1.586 18.182 1.00 93.19 95 LEU A N 1
ATOM 715 C CA . LEU A 1 95 ? -15.716 1.012 18.017 1.00 93.19 95 LEU A CA 1
ATOM 716 C C . LEU A 1 95 ? -15.362 0.743 16.544 1.00 93.19 95 LEU A C 1
ATOM 718 O O . LEU A 1 95 ? -14.229 0.955 16.118 1.00 93.19 95 LEU A O 1
ATOM 722 N N . ALA A 1 96 ? -16.335 0.275 15.759 1.00 94.19 96 ALA A N 1
ATOM 723 C CA . ALA A 1 96 ? -16.135 -0.114 14.364 1.00 94.19 96 ALA A CA 1
ATOM 724 C C . ALA A 1 96 ? -15.551 1.002 13.467 1.00 94.19 96 ALA A C 1
ATOM 726 O O . ALA A 1 96 ? -14.570 0.721 12.773 1.00 94.19 96 ALA A O 1
ATOM 727 N N . PRO A 1 97 ? -16.074 2.248 13.466 1.00 94.88 97 PRO A N 1
ATOM 728 C CA . PRO A 1 97 ? -15.485 3.322 12.665 1.00 94.88 97 PRO A CA 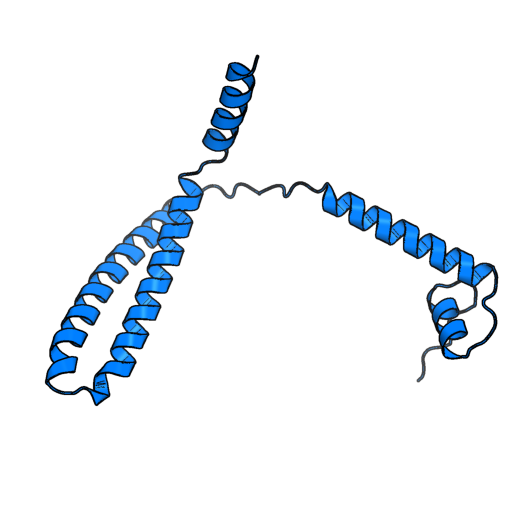1
ATOM 729 C C . PRO A 1 97 ? -14.056 3.675 13.103 1.00 94.88 97 PRO A C 1
ATOM 731 O O . PRO A 1 97 ? -13.206 3.878 12.243 1.00 94.88 97 PRO A O 1
ATOM 734 N N . LEU A 1 98 ? -13.750 3.656 14.406 1.00 94.38 98 LEU A N 1
ATOM 735 C CA . LEU A 1 98 ? -12.398 3.946 14.904 1.00 94.38 98 LEU A CA 1
ATOM 736 C C . LEU A 1 98 ? -11.380 2.870 14.504 1.00 94.38 98 LEU A C 1
ATOM 738 O O . LEU A 1 98 ? -10.256 3.184 14.127 1.00 94.38 98 LEU A O 1
ATOM 742 N N . LEU A 1 99 ? -11.769 1.592 14.539 1.00 95.88 99 LEU A N 1
ATOM 743 C CA . LEU A 1 99 ? -10.912 0.498 14.069 1.00 95.88 99 LEU A CA 1
ATOM 744 C C . LEU A 1 99 ? -10.667 0.560 12.559 1.00 95.88 99 LEU A C 1
ATOM 746 O O . LEU A 1 99 ? -9.606 0.143 12.093 1.00 95.88 99 LEU A O 1
ATOM 750 N N . LYS A 1 100 ? -11.641 1.051 11.785 1.00 96.88 100 LYS A N 1
ATOM 751 C CA . LYS A 1 100 ? -11.458 1.286 10.353 1.00 96.88 100 LYS A CA 1
ATOM 752 C C . LYS A 1 100 ? -10.432 2.396 10.124 1.00 96.88 100 LYS A C 1
ATOM 754 O O . LYS A 1 100 ? -9.461 2.153 9.415 1.00 96.88 100 LYS A O 1
ATOM 759 N N . GLU A 1 101 ? -10.604 3.534 10.790 1.00 95.88 101 GLU A N 1
ATOM 760 C CA . GLU A 1 101 ? -9.669 4.664 10.733 1.00 95.88 101 GLU A CA 1
ATOM 761 C C . GLU A 1 101 ? -8.243 4.227 11.107 1.00 95.88 101 GLU A C 1
ATOM 763 O O . GLU A 1 101 ? -7.283 4.482 10.385 1.00 95.88 101 GLU A O 1
ATOM 768 N N . GLN A 1 102 ? -8.105 3.444 12.182 1.00 96.12 102 GLN A N 1
ATOM 769 C CA . GLN A 1 102 ? -6.823 2.892 12.621 1.00 96.12 102 GLN A CA 1
ATOM 770 C C . GLN A 1 102 ? -6.125 2.061 11.529 1.00 96.12 102 GLN A C 1
ATOM 772 O O . GLN A 1 102 ? -4.905 2.137 11.378 1.00 96.12 102 GLN A O 1
ATOM 777 N N . ARG A 1 103 ? -6.878 1.245 10.778 1.00 97.12 103 ARG A N 1
ATOM 778 C CA . ARG A 1 103 ? -6.334 0.424 9.683 1.00 97.12 103 ARG A CA 1
ATOM 779 C C . ARG A 1 103 ? -5.935 1.270 8.481 1.00 97.12 103 ARG A C 1
ATOM 781 O O . ARG A 1 103 ? -4.937 0.948 7.843 1.00 97.12 103 ARG A O 1
ATOM 788 N N . GLU A 1 104 ? -6.701 2.311 8.167 1.00 97.25 104 GLU A N 1
ATOM 789 C CA . GLU A 1 104 ? -6.401 3.223 7.059 1.00 97.25 104 GLU A CA 1
ATOM 790 C C . GLU A 1 104 ? -5.118 4.016 7.340 1.00 97.25 104 GLU A C 1
ATOM 792 O O . GLU A 1 104 ? -4.206 3.991 6.513 1.00 97.25 104 GLU A O 1
ATOM 797 N N . ILE A 1 105 ? -4.971 4.574 8.546 1.00 95.19 105 ILE A N 1
ATOM 798 C CA . ILE A 1 105 ? -3.742 5.264 8.973 1.00 95.19 105 ILE A CA 1
ATOM 799 C C . ILE A 1 105 ? -2.536 4.311 8.967 1.00 95.19 105 ILE A C 1
ATOM 801 O O . ILE A 1 105 ? -1.476 4.646 8.439 1.00 95.19 105 ILE A O 1
ATOM 805 N N . ALA A 1 106 ? -2.686 3.099 9.515 1.00 94.75 106 ALA A N 1
ATOM 806 C CA . ALA A 1 106 ? -1.604 2.111 9.531 1.00 94.75 106 ALA A CA 1
ATOM 807 C C . ALA A 1 10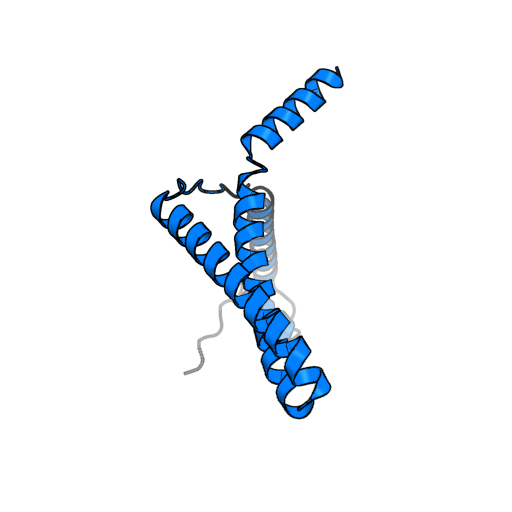6 ? -1.179 1.681 8.118 1.00 94.75 106 ALA A C 1
ATOM 809 O O . ALA A 1 106 ? 0.002 1.434 7.873 1.00 94.75 106 ALA A O 1
ATOM 810 N N . ARG A 1 107 ? -2.131 1.601 7.181 1.00 96.06 107 ARG A N 1
ATOM 811 C CA . ARG A 1 107 ? -1.841 1.303 5.781 1.00 96.06 107 ARG A CA 1
ATOM 812 C C . ARG A 1 107 ? -1.051 2.434 5.124 1.00 96.06 107 ARG A C 1
ATOM 814 O O . ARG A 1 107 ? -0.054 2.138 4.474 1.00 96.06 107 ARG A O 1
ATOM 821 N N . GLU A 1 108 ? -1.464 3.690 5.294 1.00 94.19 108 GLU A N 1
ATOM 822 C CA . GLU A 1 108 ? -0.724 4.829 4.730 1.00 94.19 108 GLU A CA 1
ATOM 823 C C . GLU A 1 108 ? 0.703 4.910 5.280 1.00 94.19 108 GLU A C 1
ATOM 825 O O . GLU A 1 108 ? 1.640 5.106 4.509 1.00 94.19 108 GLU A O 1
ATOM 830 N N . LEU A 1 109 ? 0.891 4.693 6.586 1.00 92.38 109 LEU A N 1
ATOM 831 C CA . LEU A 1 109 ? 2.228 4.637 7.181 1.00 92.38 109 LEU A CA 1
ATOM 832 C C . LEU A 1 109 ? 3.080 3.524 6.563 1.00 92.38 109 LEU A C 1
ATOM 834 O O . LEU A 1 109 ? 4.220 3.775 6.194 1.00 92.38 109 LEU A O 1
ATOM 838 N N . GLY A 1 110 ? 2.514 2.332 6.355 1.00 90.38 110 GLY A N 1
ATOM 839 C CA . GLY A 1 110 ? 3.218 1.242 5.678 1.00 90.38 110 GLY A CA 1
ATOM 840 C C . GLY A 1 110 ? 3.606 1.565 4.231 1.00 90.38 110 GLY A C 1
ATOM 841 O O . GLY A 1 110 ? 4.673 1.158 3.781 1.00 90.38 110 GLY A O 1
ATOM 842 N N . GLU A 1 111 ? 2.776 2.313 3.498 1.00 89.50 111 GLU A N 1
ATOM 843 C CA . GLU A 1 111 ? 3.095 2.772 2.138 1.00 89.50 111 GLU A CA 1
ATOM 844 C C . GLU A 1 111 ? 4.236 3.809 2.140 1.00 89.50 111 GLU A C 1
ATOM 846 O O . GLU A 1 111 ? 5.103 3.768 1.262 1.00 89.50 111 GLU A O 1
ATOM 851 N N . ILE A 1 112 ? 4.280 4.697 3.140 1.00 88.44 112 ILE A N 1
ATOM 852 C CA . ILE A 1 112 ? 5.363 5.677 3.308 1.00 88.44 112 ILE A CA 1
ATOM 853 C C . ILE A 1 112 ? 6.667 4.983 3.727 1.00 88.44 112 ILE A C 1
ATOM 855 O O . ILE A 1 112 ? 7.689 5.172 3.067 1.00 88.44 112 ILE A O 1
ATOM 859 N N . ASP A 1 113 ? 6.625 4.122 4.744 1.00 84.31 113 ASP A N 1
ATOM 860 C CA . ASP A 1 113 ? 7.795 3.397 5.251 1.00 84.31 113 ASP A CA 1
ATOM 861 C C . ASP A 1 113 ? 8.364 2.440 4.183 1.00 84.31 113 ASP A C 1
ATOM 863 O O . ASP A 1 113 ? 9.578 2.319 4.027 1.00 84.31 113 ASP A O 1
ATOM 867 N N . ALA A 1 114 ? 7.514 1.790 3.376 1.00 80.50 114 ALA A N 1
ATOM 868 C CA . ALA A 1 114 ? 7.967 0.966 2.252 1.00 80.50 114 ALA A CA 1
ATOM 869 C C . ALA A 1 114 ? 8.673 1.798 1.170 1.00 80.50 114 ALA A C 1
ATOM 871 O O . ALA A 1 114 ? 9.657 1.343 0.579 1.00 80.50 114 ALA A O 1
ATOM 872 N N . ALA A 1 115 ? 8.202 3.023 0.918 1.00 76.88 115 ALA A N 1
ATOM 873 C CA . ALA A 1 115 ? 8.863 3.946 0.004 1.00 76.88 115 ALA A CA 1
ATOM 874 C C . ALA A 1 115 ? 10.223 4.431 0.542 1.00 76.88 115 ALA A C 1
ATOM 876 O O . ALA A 1 115 ? 11.109 4.729 -0.260 1.00 76.88 115 ALA A O 1
ATOM 877 N N . GLU A 1 116 ? 10.416 4.489 1.862 1.00 70.06 116 GLU A N 1
ATOM 878 C CA . GLU A 1 116 ? 11.714 4.762 2.497 1.00 70.06 116 GLU A CA 1
ATOM 879 C C . GLU A 1 116 ? 12.640 3.536 2.468 1.00 70.06 116 GLU A C 1
ATOM 881 O O . GLU A 1 116 ? 13.794 3.637 2.044 1.00 70.06 116 GLU A O 1
ATOM 886 N N . GLY A 1 117 ? 12.130 2.353 2.819 1.00 63.72 117 GLY A N 1
ATOM 887 C CA . GLY A 1 117 ? 12.886 1.098 2.805 1.00 63.72 117 GLY A CA 1
ATOM 888 C C . GLY A 1 117 ? 13.423 0.748 1.415 1.00 63.72 117 GLY A C 1
ATOM 889 O O . GLY A 1 117 ? 14.599 0.408 1.269 1.00 63.72 117 GLY A O 1
ATOM 890 N N . ALA A 1 118 ? 12.613 0.951 0.370 1.00 63.25 118 ALA A N 1
ATOM 891 C CA . ALA A 1 118 ? 13.028 0.766 -1.022 1.00 63.25 118 ALA A CA 1
ATOM 892 C C . ALA A 1 118 ? 14.171 1.707 -1.455 1.00 63.25 118 ALA A C 1
ATOM 894 O O . ALA A 1 118 ? 14.914 1.380 -2.379 1.00 63.25 118 ALA A O 1
ATOM 895 N N . LYS A 1 119 ? 14.334 2.866 -0.799 1.00 62.91 119 LYS A N 1
ATOM 896 C CA . LYS A 1 119 ? 15.478 3.766 -1.025 1.00 62.91 119 LYS A CA 1
ATOM 897 C C . LYS A 1 119 ? 16.720 3.315 -0.259 1.00 62.91 119 LYS A C 1
ATOM 899 O O . LYS A 1 119 ? 17.823 3.473 -0.777 1.00 62.91 119 LYS A O 1
ATOM 904 N N . SER A 1 120 ? 16.545 2.768 0.949 1.00 55.25 120 SER A N 1
ATOM 905 C CA . SER A 1 120 ? 17.662 2.286 1.773 1.00 55.25 120 SER A CA 1
ATOM 906 C C . SER A 1 120 ? 18.342 1.049 1.194 1.00 55.25 120 SER A C 1
ATOM 908 O O . SER A 1 120 ? 19.555 0.950 1.279 1.00 55.25 120 SER A O 1
ATOM 910 N N . GLU A 1 121 ? 17.618 0.163 0.503 1.00 57.78 121 GLU A N 1
ATOM 911 C CA . GLU A 1 121 ? 18.238 -0.902 -0.292 1.00 57.78 121 GLU A CA 1
ATOM 912 C C . GLU A 1 121 ? 18.683 -0.359 -1.651 1.00 57.78 121 GLU A C 1
ATOM 914 O O . GLU A 1 121 ? 18.219 -0.789 -2.711 1.00 57.78 121 GLU A O 1
ATOM 919 N N . SER A 1 122 ? 19.571 0.632 -1.629 1.00 69.38 122 SER A N 1
ATOM 920 C CA . SER A 1 122 ? 20.022 1.288 -2.847 1.00 69.38 122 SER A CA 1
ATOM 921 C C . SER A 1 122 ? 20.616 0.260 -3.819 1.00 69.38 122 SER A C 1
ATOM 923 O O . SER A 1 122 ? 21.372 -0.641 -3.442 1.00 69.38 122 SER A O 1
ATOM 925 N N . LEU A 1 123 ? 20.316 0.400 -5.113 1.00 66.81 123 LEU A N 1
ATOM 926 C CA . LEU A 1 123 ? 20.886 -0.462 -6.159 1.00 66.81 123 LE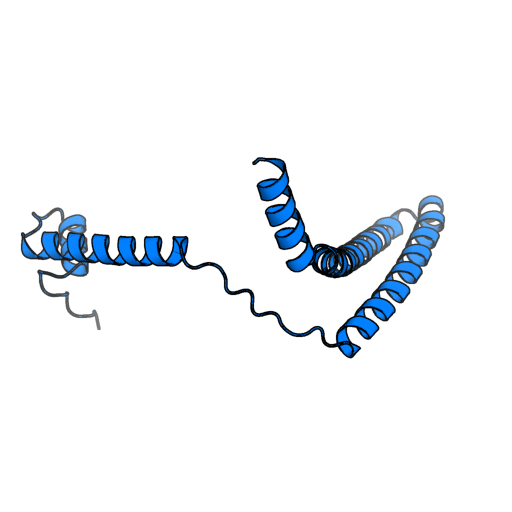U A CA 1
ATOM 927 C C . LEU A 1 123 ? 22.427 -0.489 -6.115 1.00 66.81 123 LEU A C 1
ATOM 929 O O . LEU A 1 123 ? 23.040 -1.487 -6.490 1.00 66.81 123 LEU A O 1
ATOM 933 N N . GLY A 1 124 ? 23.054 0.584 -5.621 1.00 74.25 124 GLY A N 1
ATOM 934 C CA . GLY A 1 124 ? 24.494 0.658 -5.381 1.00 74.25 124 GLY A CA 1
ATOM 935 C C . GLY A 1 124 ? 24.979 -0.346 -4.335 1.00 74.25 124 GLY A C 1
ATOM 936 O O . GLY A 1 124 ? 25.958 -1.048 -4.583 1.00 74.25 124 GLY A O 1
ATOM 937 N N . GLU A 1 125 ? 24.274 -0.487 -3.213 1.00 76.94 125 GLU A N 1
ATOM 938 C CA . GLU A 1 125 ? 24.591 -1.486 -2.185 1.00 76.94 125 GLU A CA 1
ATOM 939 C C . GLU A 1 125 ? 24.304 -2.910 -2.654 1.00 76.94 125 GLU A C 1
ATOM 941 O O . GLU A 1 125 ? 25.086 -3.820 -2.375 1.00 76.94 125 GLU A O 1
ATOM 946 N N . GLN A 1 126 ? 23.239 -3.114 -3.432 1.00 73.19 126 GLN A N 1
ATOM 947 C CA . GLN A 1 126 ? 22.943 -4.418 -4.029 1.00 73.19 126 GLN A CA 1
ATOM 948 C C . GLN A 1 126 ? 24.047 -4.848 -5.012 1.00 73.19 126 GLN A C 1
ATOM 950 O O . GLN A 1 126 ? 24.509 -5.992 -4.982 1.00 73.19 126 GLN A O 1
ATOM 955 N N . LEU A 1 127 ? 24.539 -3.921 -5.841 1.00 82.44 127 LEU A N 1
ATOM 956 C CA . LEU A 1 127 ? 25.649 -4.166 -6.765 1.00 82.44 127 LEU A CA 1
ATOM 957 C C . LEU A 1 127 ? 26.990 -4.334 -6.041 1.00 82.44 127 LEU A C 1
ATOM 959 O O . LEU A 1 127 ? 27.785 -5.192 -6.430 1.00 82.44 127 LEU A O 1
ATOM 963 N N . ALA A 1 128 ? 27.249 -3.555 -4.990 1.00 82.50 128 ALA A N 1
ATOM 964 C CA . ALA A 1 128 ? 28.445 -3.697 -4.164 1.00 82.50 128 ALA A CA 1
ATOM 965 C C . ALA A 1 128 ? 28.475 -5.066 -3.467 1.00 82.50 128 ALA A C 1
ATOM 967 O O . ALA A 1 128 ? 29.483 -5.769 -3.546 1.00 82.50 128 ALA A O 1
ATOM 968 N N . ARG A 1 129 ? 27.346 -5.503 -2.894 1.00 81.69 129 ARG A N 1
ATOM 969 C CA . ARG A 1 129 ? 27.181 -6.834 -2.290 1.00 81.69 129 ARG A CA 1
ATOM 970 C C . ARG A 1 129 ? 27.376 -7.951 -3.315 1.00 81.69 129 ARG A C 1
ATOM 972 O O . ARG A 1 129 ? 28.082 -8.917 -3.041 1.00 81.69 129 ARG A O 1
ATOM 979 N N . ALA A 1 130 ? 26.821 -7.803 -4.519 1.00 81.06 130 ALA A N 1
ATOM 980 C CA . ALA A 1 130 ? 26.993 -8.775 -5.598 1.00 81.06 130 ALA A CA 1
ATOM 981 C C . ALA A 1 130 ? 28.448 -8.871 -6.095 1.00 81.06 130 ALA A C 1
ATOM 983 O O . ALA A 1 130 ? 28.916 -9.961 -6.426 1.00 81.06 130 ALA A O 1
ATOM 984 N N . ARG A 1 131 ? 29.186 -7.753 -6.139 1.00 86.12 131 ARG A N 1
ATOM 985 C CA . ARG A 1 131 ? 30.622 -7.744 -6.469 1.00 86.12 131 ARG A CA 1
ATOM 986 C C . ARG A 1 131 ? 31.457 -8.385 -5.362 1.00 86.12 131 ARG A C 1
ATOM 988 O O . ARG A 1 131 ? 32.298 -9.224 -5.672 1.00 86.12 131 ARG A O 1
ATOM 995 N N . ALA A 1 132 ? 31.181 -8.054 -4.102 1.00 83.31 132 ALA A N 1
ATOM 996 C CA . ALA A 1 132 ? 31.854 -8.644 -2.947 1.00 83.31 132 ALA A CA 1
ATOM 997 C C . ALA A 1 132 ? 31.648 -10.168 -2.881 1.00 83.31 132 ALA A C 1
ATOM 999 O O . ALA A 1 132 ? 32.607 -10.910 -2.698 1.00 83.31 132 ALA A O 1
ATOM 1000 N N . ALA A 1 133 ? 30.428 -10.650 -3.140 1.00 81.44 133 ALA A N 1
ATOM 1001 C CA . ALA A 1 133 ? 30.126 -12.082 -3.190 1.00 81.44 133 ALA A CA 1
ATOM 1002 C C . ALA A 1 133 ? 30.896 -12.829 -4.296 1.00 81.44 133 ALA A C 1
ATOM 1004 O O . ALA A 1 133 ? 31.257 -13.987 -4.115 1.00 81.44 133 ALA A O 1
ATOM 1005 N N . ARG A 1 134 ? 31.181 -12.177 -5.434 1.00 78.06 134 ARG A N 1
ATOM 1006 C CA . ARG A 1 134 ? 32.004 -12.763 -6.508 1.00 78.06 134 ARG A CA 1
ATOM 1007 C C . ARG A 1 134 ? 33.493 -12.776 -6.171 1.00 78.06 134 ARG A C 1
ATOM 1009 O O . ARG A 1 134 ? 34.178 -13.708 -6.561 1.00 78.06 134 ARG A O 1
ATOM 1016 N N . GLN A 1 135 ? 33.983 -11.756 -5.468 1.00 77.12 135 GLN A N 1
ATOM 1017 C CA . GLN A 1 135 ? 35.385 -11.671 -5.044 1.00 77.12 135 GLN A CA 1
ATOM 1018 C C . GLN A 1 135 ? 35.712 -12.627 -3.891 1.00 77.12 135 GLN A C 1
ATOM 1020 O O . GLN A 1 135 ? 36.831 -13.109 -3.820 1.00 77.12 135 GLN A O 1
ATOM 1025 N N . ALA A 1 136 ? 34.747 -12.924 -3.016 1.00 73.75 136 ALA A N 1
ATOM 1026 C CA . ALA A 1 136 ? 34.911 -13.881 -1.919 1.00 73.75 136 ALA A CA 1
ATOM 1027 C C . ALA A 1 136 ? 34.768 -15.357 -2.347 1.00 73.75 136 ALA A C 1
ATOM 1029 O O . ALA A 1 136 ? 35.038 -16.252 -1.551 1.00 73.75 136 ALA A O 1
ATOM 1030 N N . GLY A 1 137 ? 34.297 -15.610 -3.573 1.00 64.56 137 GLY A N 1
ATOM 1031 C CA . GLY A 1 137 ? 34.123 -16.949 -4.146 1.00 64.56 137 GLY A CA 1
ATOM 1032 C C . GLY A 1 137 ? 35.180 -17.342 -5.186 1.00 64.56 137 GLY A C 1
ATOM 1033 O O . GLY A 1 137 ? 34.955 -18.317 -5.903 1.00 64.56 137 GLY A O 1
ATOM 1034 N N . ALA A 1 138 ? 36.271 -16.577 -5.303 1.00 50.25 138 ALA A N 1
ATOM 1035 C CA . ALA A 1 138 ? 37.436 -16.836 -6.155 1.00 50.25 138 ALA A CA 1
ATOM 1036 C C . ALA A 1 138 ? 38.673 -17.085 -5.283 1.00 50.25 138 ALA A C 1
ATOM 1038 O O . ALA A 1 138 ? 39.521 -17.900 -5.705 1.00 50.25 138 ALA A O 1
#

Secondary structure (DSSP, 8-state):
-PPPPPPSSSHHHHHHHHHHTPPPPHHHHHHHHHHHHHHHHHHHHHHH-------PPP-HHHHHHHHHHHHHHHHHHHHHHHHHHHHHHH-GGGHHHHHHHHHHHHHHHHHHHHHHHHHHS-HHHHHHHHHHHHHTT-

Radius of gyration: 29.78 Å; chains: 1; bounding box: 60×47×76 Å